Protein AF-A0A6I4ZVC9-F1 (afdb_monomer_lite)

Structure (mmCIF, N/CA/C/O backbone):
data_AF-A0A6I4ZVC9-F1
#
_entry.id   AF-A0A6I4ZVC9-F1
#
loop_
_atom_site.group_PDB
_atom_site.id
_atom_site.type_symbol
_atom_site.label_atom_id
_atom_site.label_alt_id
_atom_site.label_comp_id
_atom_site.label_asym_id
_atom_site.label_entity_id
_atom_site.label_seq_id
_atom_site.pdbx_PDB_ins_code
_atom_site.Cartn_x
_atom_site.Cartn_y
_atom_site.Cartn_z
_atom_site.occupancy
_atom_site.B_iso_or_equiv
_atom_site.auth_seq_id
_atom_site.auth_comp_id
_atom_site.auth_asym_id
_atom_site.auth_atom_id
_atom_site.pdbx_PDB_model_num
ATOM 1 N N . MET A 1 1 ? -10.524 15.973 -21.284 1.00 33.53 1 MET A N 1
ATOM 2 C CA . MET A 1 1 ? -9.694 15.031 -22.074 1.00 33.53 1 MET A CA 1
ATOM 3 C C . MET A 1 1 ? -8.295 15.008 -21.482 1.00 33.53 1 MET A C 1
ATOM 5 O O . MET A 1 1 ? -7.448 15.818 -21.842 1.00 33.53 1 MET A O 1
ATOM 9 N N . GLU A 1 2 ? -8.074 14.127 -20.514 1.00 36.19 2 GLU A N 1
ATOM 10 C CA . GLU A 1 2 ? -6.797 14.006 -19.818 1.00 36.19 2 GLU A CA 1
ATOM 11 C C . GLU A 1 2 ? -5.880 13.104 -20.645 1.00 36.19 2 GLU A C 1
ATOM 13 O O . GLU A 1 2 ? -6.048 11.888 -20.695 1.00 36.19 2 GLU A O 1
ATOM 18 N N . ARG A 1 3 ? -4.947 13.704 -21.394 1.00 41.16 3 ARG A N 1
ATOM 19 C CA . ARG A 1 3 ? -3.904 12.937 -22.080 1.00 41.16 3 ARG A CA 1
ATOM 20 C C . ARG A 1 3 ? -3.041 12.296 -21.000 1.00 41.16 3 ARG A C 1
ATOM 22 O O . ARG A 1 3 ? -2.266 13.002 -20.359 1.00 41.16 3 ARG A O 1
ATOM 29 N N . SER A 1 4 ? -3.159 10.983 -20.818 1.00 41.91 4 SER A N 1
ATOM 30 C CA . SER A 1 4 ? -2.280 10.189 -19.961 1.00 41.91 4 SER A CA 1
ATOM 31 C C . SER A 1 4 ? -0.827 10.406 -20.397 1.00 41.91 4 SER A C 1
ATOM 33 O O . SER A 1 4 ? -0.344 9.813 -21.367 1.00 41.91 4 SER A O 1
ATOM 35 N N . ARG A 1 5 ? -0.125 11.324 -19.726 1.00 47.28 5 ARG A N 1
ATOM 36 C CA . ARG A 1 5 ? 1.285 11.618 -19.979 1.00 47.28 5 ARG A CA 1
ATOM 37 C C . ARG A 1 5 ? 2.114 10.478 -19.393 1.00 47.28 5 ARG A C 1
ATOM 39 O O . ARG A 1 5 ? 2.659 10.600 -18.304 1.00 47.28 5 ARG A O 1
ATOM 46 N N . GLY A 1 6 ? 2.227 9.375 -20.130 1.00 54.00 6 GLY A N 1
ATOM 47 C CA . GLY A 1 6 ? 3.220 8.320 -19.894 1.00 54.00 6 GLY A CA 1
ATOM 48 C C . GLY A 1 6 ? 4.644 8.803 -20.199 1.00 54.00 6 GLY A C 1
ATOM 49 O O . GLY A 1 6 ? 5.353 8.187 -20.987 1.00 54.00 6 GLY A O 1
ATOM 50 N N . GLY A 1 7 ? 5.036 9.958 -19.658 1.00 60.56 7 GLY A N 1
ATOM 51 C CA . GLY A 1 7 ? 6.209 10.708 -20.085 1.00 60.56 7 GLY A CA 1
ATOM 52 C C . GLY A 1 7 ? 6.922 11.347 -18.905 1.00 60.56 7 GLY A C 1
ATOM 53 O O . GLY A 1 7 ? 6.478 12.383 -18.420 1.00 60.56 7 GLY A O 1
ATOM 54 N N . ARG A 1 8 ? 8.064 10.749 -18.548 1.00 65.50 8 ARG A N 1
ATOM 55 C CA . ARG A 1 8 ? 9.048 11.167 -17.534 1.00 65.50 8 ARG A CA 1
ATOM 56 C C . ARG A 1 8 ? 8.705 10.777 -16.077 1.00 65.50 8 ARG A C 1
ATOM 58 O O . ARG A 1 8 ? 7.785 11.342 -15.489 1.00 65.50 8 ARG A O 1
ATOM 65 N N . PRO A 1 9 ? 9.463 9.841 -15.469 1.00 62.38 9 PRO A N 1
ATOM 66 C CA . PRO A 1 9 ? 9.445 9.596 -14.025 1.00 62.38 9 PRO A CA 1
ATOM 67 C C . PRO A 1 9 ? 9.810 10.859 -13.230 1.00 62.38 9 PRO A C 1
ATOM 69 O O . PRO A 1 9 ? 10.522 11.728 -13.733 1.00 62.38 9 PRO A O 1
ATOM 72 N N . ARG A 1 10 ? 9.374 10.949 -11.967 1.00 59.31 10 ARG A N 1
ATOM 73 C CA . ARG A 1 10 ? 9.803 12.009 -11.037 1.00 59.31 10 ARG A CA 1
ATOM 74 C C . ARG A 1 10 ? 11.249 11.723 -10.560 1.00 59.31 10 ARG A C 1
ATOM 76 O O . ARG A 1 10 ? 11.427 11.303 -9.428 1.00 59.31 10 ARG A O 1
ATOM 83 N N . HIS A 1 11 ? 12.238 11.941 -11.443 1.00 51.22 11 HIS A N 1
ATOM 84 C CA . HIS A 1 11 ? 13.702 11.734 -11.281 1.00 51.22 11 HIS A CA 1
ATOM 85 C C . HIS A 1 11 ? 14.177 10.268 -11.090 1.00 51.22 11 HIS A C 1
ATOM 87 O O . HIS A 1 11 ? 13.388 9.455 -10.606 1.00 51.22 11 HIS A O 1
ATOM 93 N N . PRO A 1 12 ? 15.422 9.877 -11.478 1.00 55.19 12 PRO A N 1
ATOM 94 C CA . PRO A 1 12 ? 16.621 10.667 -11.827 1.00 55.19 12 PRO A CA 1
ATOM 95 C C . PRO A 1 12 ? 16.710 11.043 -13.329 1.00 55.19 12 PRO A C 1
ATOM 97 O O . PRO A 1 12 ? 16.275 10.294 -14.201 1.00 55.19 12 PRO A O 1
ATOM 100 N N . ASP A 1 13 ? 17.229 12.235 -13.655 1.00 64.06 13 ASP A N 1
ATOM 101 C CA . ASP A 1 13 ? 17.167 12.839 -15.005 1.00 64.06 13 ASP A CA 1
ATOM 102 C C . ASP A 1 13 ? 18.349 12.400 -15.868 1.00 64.06 13 ASP A C 1
ATOM 104 O O . ASP A 1 13 ? 19.225 13.186 -16.216 1.00 64.06 13 ASP A O 1
ATOM 108 N N . ILE A 1 14 ? 18.365 11.125 -16.239 1.00 82.06 14 ILE A N 1
ATOM 109 C CA . ILE A 1 14 ? 19.361 10.618 -17.189 1.00 82.06 14 ILE A CA 1
ATOM 110 C C . ILE A 1 14 ? 19.021 11.089 -18.617 1.00 82.06 14 ILE A C 1
ATOM 112 O O . ILE A 1 14 ? 19.903 11.402 -19.416 1.00 82.06 14 ILE A O 1
ATOM 116 N N . LEU A 1 15 ? 17.725 11.202 -18.932 1.00 88.38 15 LEU A N 1
ATOM 117 C CA . LEU A 1 15 ? 17.224 11.647 -20.234 1.00 88.38 15 LEU A CA 1
ATOM 118 C C . LEU A 1 15 ? 16.533 13.014 -20.151 1.00 88.38 15 LEU A C 1
ATOM 120 O O . LEU A 1 15 ? 15.781 13.307 -19.220 1.00 88.38 15 LEU A O 1
ATOM 124 N N . THR A 1 16 ? 16.733 13.826 -21.185 1.00 89.25 16 THR A N 1
ATOM 125 C CA . THR A 1 16 ? 16.102 15.139 -21.370 1.00 89.25 16 THR A CA 1
ATOM 126 C C . THR A 1 16 ? 14.618 15.016 -21.748 1.00 89.25 16 THR A C 1
ATOM 128 O O . THR A 1 16 ? 14.181 13.980 -22.258 1.00 89.25 16 THR A O 1
ATOM 131 N N . PRO A 1 17 ? 13.803 16.078 -21.590 1.00 87.75 17 PRO A N 1
ATOM 132 C CA . PRO A 1 17 ? 12.393 16.055 -21.995 1.00 87.75 17 PRO A CA 1
ATOM 133 C C . PRO A 1 17 ? 12.157 15.713 -23.474 1.00 87.75 17 PRO A C 1
ATOM 135 O O . PRO A 1 17 ? 11.137 15.118 -23.814 1.00 87.75 17 PRO A O 1
ATOM 138 N N . ALA A 1 18 ? 13.072 16.096 -24.369 1.00 89.94 18 ALA A N 1
ATOM 139 C CA . ALA A 1 18 ? 12.984 15.753 -25.788 1.00 89.94 18 ALA A CA 1
ATOM 140 C C . ALA A 1 18 ? 13.241 14.256 -26.024 1.00 89.94 18 ALA A C 1
ATOM 142 O O . ALA A 1 18 ? 12.458 13.602 -26.709 1.00 89.94 18 ALA A O 1
ATOM 143 N N . GLU A 1 19 ? 14.266 13.701 -25.380 1.00 93.12 19 GLU A N 1
ATOM 144 C CA . GLU A 1 19 ? 14.594 12.270 -25.429 1.00 93.12 19 GLU A CA 1
ATOM 145 C C . GLU A 1 19 ? 13.456 11.412 -24.869 1.00 93.12 19 GLU A C 1
ATOM 147 O O . GLU A 1 19 ? 13.061 10.433 -25.495 1.00 93.12 19 GLU A O 1
ATOM 152 N N . TRP A 1 20 ? 12.827 11.837 -23.769 1.00 92.38 20 TRP A N 1
ATOM 153 C CA . TRP A 1 20 ? 11.648 11.161 -23.219 1.00 92.38 20 TRP A CA 1
ATOM 154 C C . TRP A 1 20 ? 10.463 11.110 -24.189 1.00 92.38 20 TRP A C 1
ATOM 156 O O . TRP A 1 20 ? 9.748 10.106 -24.224 1.00 92.38 20 TRP A O 1
ATOM 166 N N . ARG A 1 21 ? 10.246 12.162 -24.989 1.00 92.69 21 ARG A N 1
ATOM 167 C CA . ARG A 1 21 ? 9.194 12.167 -26.021 1.00 92.69 21 ARG A CA 1
ATOM 168 C C . ARG A 1 21 ? 9.506 11.172 -27.136 1.00 92.69 21 ARG A C 1
ATOM 170 O O . ARG A 1 21 ? 8.624 10.411 -27.525 1.00 92.69 21 ARG A O 1
ATOM 177 N N . VAL A 1 22 ? 10.755 11.145 -27.603 1.00 94.75 22 VAL A N 1
ATOM 178 C CA . VAL A 1 22 ? 11.212 10.200 -28.634 1.00 94.75 22 VAL A CA 1
ATOM 179 C C . VAL A 1 22 ? 11.110 8.757 -28.136 1.00 94.75 22 VAL A C 1
ATOM 181 O O . VAL A 1 22 ? 10.551 7.912 -28.831 1.00 94.75 22 VAL A O 1
ATOM 184 N N . LEU A 1 23 ? 11.564 8.479 -26.912 1.00 93.75 23 LEU A N 1
ATOM 185 C CA . LEU A 1 23 ? 11.473 7.160 -26.286 1.00 93.75 23 LEU A CA 1
ATOM 186 C C . LEU A 1 23 ? 10.020 6.679 -26.143 1.00 93.75 23 LEU A C 1
ATOM 188 O O . LEU A 1 23 ? 9.727 5.503 -26.357 1.00 93.75 23 LEU A O 1
ATOM 192 N N . GLY A 1 24 ? 9.095 7.586 -25.817 1.00 92.94 24 GLY A N 1
ATOM 193 C CA . GLY A 1 24 ? 7.669 7.276 -25.725 1.00 92.94 24 GLY A CA 1
ATOM 194 C C . GLY A 1 24 ? 7.059 6.810 -27.050 1.00 92.94 24 GLY A C 1
ATOM 195 O O . GLY A 1 24 ? 6.267 5.870 -27.056 1.00 92.94 24 GLY A O 1
ATOM 196 N N . GLU A 1 25 ? 7.438 7.426 -28.172 1.00 94.50 25 GLU A N 1
ATOM 197 C CA . GLU A 1 25 ? 6.985 6.993 -29.501 1.00 94.50 25 GLU A CA 1
ATOM 198 C C . GLU A 1 25 ? 7.718 5.739 -29.995 1.00 94.50 25 GLU A C 1
ATOM 200 O O . GLU A 1 25 ? 7.106 4.878 -30.630 1.00 94.50 25 GLU A O 1
ATOM 205 N N . LEU A 1 26 ? 8.997 5.586 -29.644 1.00 94.56 26 LEU A N 1
ATOM 206 C CA . LEU A 1 26 ? 9.777 4.387 -29.946 1.00 94.56 26 LEU A CA 1
ATOM 207 C C . LEU A 1 26 ? 9.160 3.129 -29.317 1.00 94.56 26 LEU A C 1
ATOM 209 O O . LEU A 1 26 ? 9.025 2.109 -29.987 1.00 94.56 26 LEU A O 1
ATOM 213 N N . ARG A 1 27 ? 8.712 3.215 -28.059 1.00 94.00 27 ARG A N 1
ATOM 214 C CA . ARG A 1 27 ? 8.024 2.125 -27.339 1.00 94.00 27 ARG A CA 1
ATOM 215 C C . ARG A 1 27 ? 6.733 1.654 -28.004 1.00 94.00 27 ARG A C 1
ATOM 217 O O . ARG A 1 27 ? 6.321 0.521 -27.795 1.00 94.00 27 ARG A O 1
ATOM 224 N N . LYS A 1 28 ? 6.099 2.509 -28.810 1.00 93.44 28 LYS A N 1
ATOM 225 C CA . LYS A 1 28 ? 4.905 2.164 -29.599 1.00 93.44 28 LYS A CA 1
ATOM 226 C C . LYS A 1 28 ? 5.251 1.466 -30.921 1.00 93.44 28 LYS A C 1
ATOM 228 O O . LYS A 1 28 ? 4.358 1.259 -31.735 1.00 93.44 28 LYS A O 1
ATOM 233 N N . GLY A 1 29 ? 6.529 1.167 -31.168 1.00 92.31 29 GLY A N 1
ATOM 234 C CA . GLY A 1 29 ? 7.002 0.510 -32.387 1.00 92.31 29 GLY A CA 1
ATOM 235 C C . GLY A 1 29 ? 7.200 1.442 -33.585 1.00 92.31 29 GLY A C 1
ATOM 236 O O . GLY A 1 29 ? 7.340 0.956 -34.701 1.00 92.31 29 GLY A O 1
ATOM 237 N N . GLY A 1 30 ? 7.217 2.766 -33.393 1.00 90.94 30 GLY A N 1
ATOM 238 C CA . GLY A 1 30 ? 7.373 3.711 -34.502 1.00 90.94 30 GLY A CA 1
ATOM 239 C C . GLY A 1 30 ? 8.746 3.634 -35.184 1.00 90.94 30 GLY A C 1
ATOM 240 O O . GLY A 1 30 ? 9.796 3.538 -34.538 1.00 90.94 30 GLY A O 1
ATOM 241 N N . THR A 1 31 ? 8.773 3.732 -36.507 1.00 95.44 31 THR A N 1
ATOM 242 C CA . THR A 1 31 ? 9.994 3.987 -37.290 1.00 95.44 31 THR A CA 1
ATOM 243 C C . THR A 1 31 ? 10.474 5.430 -37.095 1.00 95.44 31 THR A C 1
ATOM 245 O O . THR A 1 31 ? 9.719 6.294 -36.654 1.00 95.44 31 THR A O 1
ATOM 248 N N . ASN A 1 32 ? 11.731 5.738 -37.433 1.00 96.38 32 ASN A N 1
ATOM 249 C CA . ASN A 1 32 ? 12.249 7.105 -37.270 1.00 96.38 32 ASN A CA 1
ATOM 250 C C . ASN A 1 32 ? 11.432 8.142 -38.063 1.00 96.38 32 ASN A C 1
ATOM 252 O O . ASN A 1 32 ? 11.235 9.251 -37.577 1.00 96.38 32 ASN A O 1
ATOM 256 N N . ALA A 1 33 ? 10.919 7.765 -39.239 1.00 96.62 33 ALA A N 1
ATOM 257 C CA . ALA A 1 33 ? 10.065 8.618 -40.061 1.00 96.62 33 ALA A CA 1
ATOM 258 C C . ALA A 1 33 ? 8.690 8.860 -39.415 1.00 96.62 33 ALA A C 1
ATOM 260 O O . ALA A 1 33 ? 8.236 9.997 -39.330 1.00 96.62 33 ALA A O 1
ATOM 261 N N . GLU A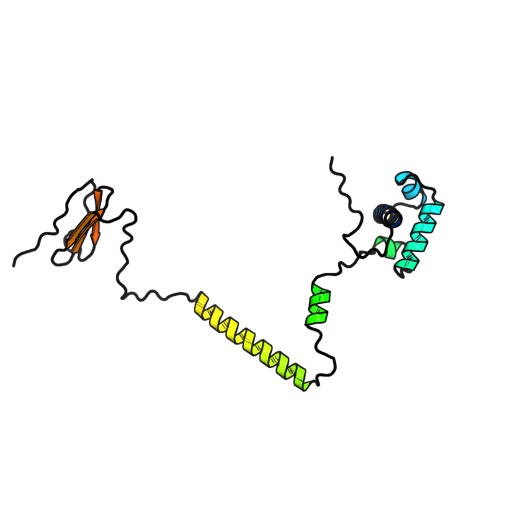 1 34 ? 8.042 7.819 -38.891 1.00 96.88 34 GLU A N 1
ATOM 262 C CA . GLU A 1 34 ? 6.741 7.965 -38.226 1.00 96.88 34 GLU A CA 1
ATOM 263 C C . GLU A 1 34 ? 6.850 8.763 -36.926 1.00 96.88 34 GLU A C 1
ATOM 265 O O . GLU A 1 34 ? 6.006 9.613 -36.646 1.00 96.88 34 GLU A O 1
ATOM 270 N N . ILE A 1 35 ? 7.904 8.523 -36.139 1.00 97.00 35 ILE A N 1
ATOM 271 C CA . ILE A 1 35 ? 8.184 9.286 -34.917 1.00 97.00 35 ILE A CA 1
ATOM 272 C C . ILE A 1 35 ? 8.402 10.764 -35.264 1.00 97.00 35 ILE A C 1
ATOM 274 O O . ILE A 1 35 ? 7.855 11.636 -34.589 1.00 97.00 35 ILE A O 1
ATOM 278 N N . ALA A 1 36 ? 9.160 11.048 -36.326 1.00 97.31 36 ALA A N 1
ATOM 279 C CA . ALA A 1 36 ? 9.410 12.402 -36.810 1.00 97.31 36 ALA A CA 1
ATOM 280 C C . ALA A 1 36 ? 8.105 13.130 -37.165 1.00 97.31 36 ALA A C 1
ATOM 282 O O . ALA A 1 36 ? 7.870 14.236 -36.675 1.00 97.31 36 ALA A O 1
ATOM 283 N N . VAL A 1 37 ? 7.210 12.471 -37.911 1.00 96.56 37 VAL A N 1
ATOM 284 C CA . VAL A 1 37 ? 5.879 13.003 -38.250 1.00 96.56 37 VAL A CA 1
ATOM 285 C C . VAL A 1 37 ? 5.046 13.270 -36.993 1.00 96.56 37 VAL A C 1
ATOM 287 O O . VAL A 1 37 ? 4.476 14.349 -36.850 1.00 96.56 37 VAL A O 1
ATOM 290 N N . ARG A 1 38 ? 4.998 12.324 -36.047 1.00 95.44 38 ARG A N 1
ATOM 291 C CA . ARG A 1 38 ? 4.189 12.456 -34.819 1.00 95.44 38 ARG A CA 1
ATOM 292 C C . ARG A 1 38 ? 4.691 13.548 -33.877 1.00 95.44 38 ARG A C 1
ATOM 294 O O . ARG A 1 38 ? 3.891 14.143 -33.157 1.00 95.44 38 ARG A O 1
ATOM 301 N N . LEU A 1 39 ? 6.002 13.782 -33.846 1.00 95.00 39 LEU A N 1
ATOM 302 C CA . LEU A 1 39 ? 6.633 14.765 -32.964 1.00 95.00 39 LEU A CA 1
ATOM 303 C C . LEU A 1 39 ? 6.883 16.123 -33.636 1.00 95.00 39 LEU A C 1
ATOM 305 O O . LEU A 1 39 ? 7.273 17.055 -32.933 1.00 95.00 39 LEU A O 1
ATOM 309 N N . GLY A 1 40 ? 6.659 16.245 -34.948 1.00 96.44 40 GLY A N 1
ATOM 310 C CA . GLY A 1 40 ? 6.902 17.475 -35.707 1.00 96.44 40 GLY A CA 1
ATOM 311 C C . GLY A 1 40 ? 8.385 17.851 -35.795 1.00 96.44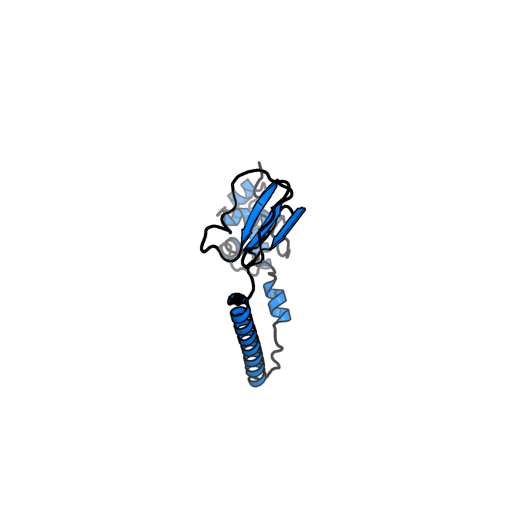 40 GLY A C 1
ATOM 312 O O . GLY A 1 40 ? 8.727 19.024 -35.682 1.00 96.44 40 GLY A O 1
ATOM 313 N N . VAL A 1 41 ? 9.272 16.862 -35.938 1.00 95.81 41 VAL A N 1
ATOM 314 C CA . VAL A 1 41 ? 10.736 17.043 -36.031 1.00 95.81 41 VAL A CA 1
ATOM 315 C C . VAL A 1 41 ? 11.294 16.313 -37.256 1.00 95.81 41 VAL A C 1
ATOM 317 O O . VAL A 1 41 ? 10.573 15.554 -37.896 1.00 95.81 41 VAL A O 1
ATOM 320 N N . SER A 1 42 ? 12.569 16.512 -37.604 1.00 97.25 42 SER A N 1
ATOM 321 C CA . SER A 1 42 ? 13.190 15.788 -38.723 1.00 97.25 42 SER A CA 1
ATOM 322 C C . SER A 1 42 ? 13.526 14.326 -38.365 1.00 97.25 42 SER A C 1
ATOM 324 O O . SER A 1 42 ? 13.825 14.028 -37.202 1.00 97.25 42 SER A O 1
ATOM 326 N N . PRO A 1 43 ? 13.546 13.394 -39.341 1.00 97.12 43 PRO A N 1
ATOM 327 C CA . PRO A 1 43 ? 13.998 12.015 -39.118 1.00 97.12 43 PRO A CA 1
ATOM 328 C C . PRO A 1 43 ? 15.426 11.918 -38.559 1.00 97.12 43 PRO A C 1
ATOM 330 O O . PRO A 1 43 ? 15.707 11.054 -37.724 1.00 97.12 43 PRO A O 1
ATOM 333 N N . ASP A 1 44 ? 16.311 12.834 -38.958 1.00 97.25 44 ASP A N 1
ATOM 334 C CA . ASP A 1 44 ? 17.684 12.904 -38.449 1.00 97.25 44 ASP A CA 1
ATOM 335 C C . ASP A 1 44 ? 17.738 13.317 -36.978 1.00 97.25 44 ASP A C 1
ATOM 337 O O . ASP A 1 44 ? 18.507 12.740 -36.208 1.00 97.25 44 ASP A O 1
ATOM 341 N N . ALA A 1 45 ? 16.869 14.239 -36.545 1.00 96.38 45 ALA A N 1
ATOM 342 C CA . ALA A 1 45 ? 16.749 14.592 -35.133 1.00 96.38 45 ALA A CA 1
ATOM 343 C C . ALA A 1 45 ? 16.315 13.379 -34.293 1.00 96.38 45 ALA A C 1
ATOM 345 O O . ALA A 1 45 ? 16.842 13.155 -33.203 1.00 96.38 45 ALA A O 1
ATOM 346 N N . VAL A 1 46 ? 15.409 12.543 -34.814 1.00 97.44 46 VAL A N 1
ATOM 347 C CA . VAL A 1 46 ? 15.012 11.291 -34.149 1.00 97.44 46 VAL A CA 1
ATOM 348 C C . VAL A 1 46 ? 16.192 10.323 -34.046 1.00 97.44 46 VAL A C 1
ATOM 350 O O . VAL A 1 46 ? 16.445 9.791 -32.964 1.00 97.44 46 VAL A O 1
ATOM 353 N N . LYS A 1 47 ? 16.945 10.117 -35.136 1.00 97.00 47 LYS A N 1
ATOM 354 C CA . LYS A 1 47 ? 18.137 9.252 -35.144 1.00 97.00 47 LYS A CA 1
ATOM 355 C C . LYS A 1 47 ? 19.185 9.731 -34.137 1.00 97.00 47 LYS A C 1
ATOM 357 O O . LYS A 1 47 ? 19.716 8.918 -33.382 1.00 97.00 47 LYS A O 1
ATOM 362 N N . TYR A 1 48 ? 19.432 11.039 -34.090 1.00 97.31 48 TYR A N 1
ATOM 363 C CA . TYR A 1 48 ? 20.340 11.661 -33.132 1.00 97.31 48 TYR A CA 1
ATOM 364 C C . TYR A 1 48 ? 19.901 11.405 -31.687 1.00 97.31 48 TYR A C 1
ATOM 366 O O . TYR A 1 48 ? 20.691 10.915 -30.882 1.00 97.31 48 TYR A O 1
ATOM 374 N N . HIS A 1 49 ? 18.628 11.656 -31.362 1.00 96.44 49 HIS A N 1
ATOM 375 C CA . HIS A 1 49 ? 18.105 11.402 -30.019 1.00 96.44 49 HIS A CA 1
ATOM 376 C C . HIS A 1 49 ? 18.207 9.927 -29.622 1.00 96.44 49 HIS A C 1
ATOM 378 O O . HIS A 1 49 ? 18.573 9.642 -28.486 1.00 96.44 49 HIS A O 1
ATOM 384 N N . ILE A 1 50 ? 17.940 8.989 -30.537 1.00 97.25 50 ILE A N 1
ATOM 385 C CA . ILE A 1 50 ? 18.124 7.552 -30.280 1.00 97.25 50 ILE A CA 1
ATOM 386 C C . ILE A 1 50 ? 19.592 7.240 -29.975 1.00 97.25 50 ILE A C 1
ATOM 388 O O . ILE A 1 50 ? 19.869 6.633 -28.947 1.00 97.25 50 ILE A O 1
ATOM 392 N N . SER A 1 51 ? 20.530 7.705 -30.804 1.00 97.25 51 SER A N 1
ATOM 393 C CA . SER A 1 51 ? 21.965 7.478 -30.585 1.00 97.25 51 SER A CA 1
ATOM 394 C C . SER A 1 51 ? 22.452 8.056 -29.254 1.00 97.25 51 SER A C 1
ATOM 396 O O . SER A 1 51 ? 23.222 7.413 -28.547 1.00 97.25 51 SER A O 1
ATOM 398 N N . ASN A 1 52 ? 21.989 9.254 -28.893 1.00 97.25 52 ASN A N 1
ATOM 399 C CA . ASN A 1 52 ? 22.374 9.902 -27.643 1.00 97.25 52 ASN A CA 1
ATOM 400 C C . ASN A 1 52 ? 21.813 9.157 -26.424 1.00 97.25 52 ASN A C 1
ATOM 402 O O . ASN A 1 52 ? 22.502 9.006 -25.420 1.00 97.25 52 ASN A O 1
ATOM 406 N N . MET A 1 53 ? 20.576 8.657 -26.515 1.00 96.12 53 MET A N 1
ATOM 407 C CA . MET A 1 53 ? 19.974 7.835 -25.462 1.00 96.12 53 MET A CA 1
ATOM 408 C C . MET A 1 53 ? 20.700 6.501 -25.284 1.00 96.12 53 MET A C 1
ATOM 410 O O . MET A 1 53 ? 20.931 6.109 -24.146 1.00 96.12 53 MET A O 1
ATOM 414 N N . LEU A 1 54 ? 21.080 5.830 -26.376 1.00 96.31 54 LEU A N 1
ATOM 415 C CA . LEU A 1 54 ? 21.870 4.596 -26.315 1.00 96.31 54 LEU A CA 1
ATOM 416 C C . LEU A 1 54 ? 23.192 4.822 -25.578 1.00 96.31 54 LEU A C 1
ATOM 418 O O . LEU A 1 54 ? 23.500 4.078 -24.655 1.00 96.31 54 LEU A O 1
ATOM 422 N N . GLY A 1 55 ? 23.911 5.903 -25.901 1.00 94.38 55 GLY A N 1
ATOM 423 C CA . GLY A 1 55 ? 25.146 6.264 -25.200 1.00 94.38 55 GLY A CA 1
ATOM 424 C C . GLY A 1 55 ? 24.928 6.596 -23.721 1.00 94.38 55 GLY A C 1
ATOM 425 O O . GLY A 1 55 ? 25.641 6.087 -22.866 1.00 94.38 55 GLY A O 1
ATOM 426 N N . LYS A 1 56 ? 23.912 7.406 -23.397 1.00 92.69 56 LYS A N 1
ATOM 427 C CA . LYS A 1 56 ? 23.596 7.799 -22.009 1.00 92.69 56 LYS A CA 1
ATOM 428 C C . LYS A 1 56 ? 23.179 6.638 -21.114 1.00 92.69 56 LYS A C 1
ATOM 430 O O . LYS A 1 56 ? 23.352 6.718 -19.902 1.00 92.69 56 LYS A O 1
ATOM 435 N N . LEU A 1 57 ? 22.541 5.629 -21.696 1.00 91.62 57 LEU A N 1
ATOM 436 C CA . LEU A 1 57 ? 22.014 4.473 -20.977 1.00 91.62 57 LEU A CA 1
ATOM 437 C C . LEU A 1 57 ? 22.905 3.237 -21.110 1.00 91.62 57 LEU A C 1
ATOM 439 O O . LEU A 1 57 ? 22.531 2.194 -20.580 1.00 91.62 57 LEU A O 1
ATOM 443 N N . GLU A 1 58 ? 24.034 3.356 -21.816 1.00 92.62 58 GLU A N 1
ATOM 444 C CA . GLU A 1 58 ? 24.956 2.255 -22.115 1.00 92.62 58 GLU A CA 1
ATOM 445 C C . GLU A 1 58 ? 24.232 1.050 -22.740 1.00 92.62 58 GLU A C 1
ATOM 447 O O . GLU A 1 58 ? 24.439 -0.104 -22.374 1.00 92.62 58 GLU A O 1
ATOM 452 N N . LEU A 1 59 ? 23.326 1.332 -23.678 1.00 93.62 59 LEU A N 1
ATOM 453 C CA . LEU A 1 59 ? 22.542 0.321 -24.380 1.00 93.62 59 LEU A CA 1
ATOM 454 C C . LEU A 1 59 ? 23.105 0.095 -25.776 1.00 93.62 59 LEU A C 1
ATOM 456 O O . LEU A 1 59 ? 23.433 1.040 -26.492 1.00 93.62 59 LEU A O 1
ATOM 460 N N . GLU A 1 60 ? 23.152 -1.169 -26.175 1.00 93.00 60 GLU A N 1
ATOM 461 C CA . GLU A 1 60 ? 23.760 -1.570 -27.443 1.00 93.00 60 GLU A CA 1
ATOM 462 C C . GLU A 1 60 ? 22.851 -1.290 -28.643 1.00 93.00 60 GLU A C 1
ATOM 464 O O . GLU A 1 60 ? 23.332 -0.966 -29.730 1.00 93.00 60 GLU A O 1
ATOM 469 N N . ASP A 1 61 ? 21.529 -1.382 -28.463 1.00 95.81 61 ASP A N 1
ATOM 470 C CA . ASP A 1 61 ? 20.602 -1.312 -29.586 1.00 95.81 61 ASP A CA 1
ATOM 471 C C . ASP A 1 61 ? 19.232 -0.683 -29.276 1.00 95.81 61 ASP A C 1
ATOM 473 O O . ASP A 1 61 ? 18.804 -0.461 -28.139 1.00 95.81 61 ASP A O 1
ATOM 477 N N . ARG A 1 62 ? 18.513 -0.389 -30.364 1.00 94.44 62 ARG A N 1
ATOM 478 C CA . ARG A 1 62 ? 17.187 0.240 -30.367 1.00 94.44 62 ARG A CA 1
ATOM 479 C C . ARG A 1 62 ? 16.123 -0.579 -29.632 1.00 94.44 62 ARG A C 1
ATOM 481 O O . ARG A 1 62 ? 15.213 0.018 -29.060 1.00 94.44 62 ARG A O 1
ATOM 488 N N . HIS A 1 63 ? 16.198 -1.906 -29.675 1.00 94.44 63 HIS A N 1
ATOM 489 C CA . HIS A 1 63 ? 15.246 -2.784 -28.998 1.00 94.44 63 HIS A CA 1
ATOM 490 C C . HIS A 1 63 ? 15.479 -2.747 -27.491 1.00 94.44 63 HIS A C 1
ATOM 492 O O . HIS A 1 63 ? 14.518 -2.587 -26.739 1.00 94.44 63 HIS A O 1
ATOM 498 N N . ALA A 1 64 ? 16.742 -2.782 -27.059 1.00 92.94 64 ALA A N 1
ATOM 499 C CA . ALA A 1 64 ? 17.128 -2.577 -25.671 1.00 92.94 64 ALA A CA 1
ATOM 500 C C . ALA A 1 64 ? 16.636 -1.213 -25.168 1.00 92.94 64 ALA A C 1
ATOM 502 O O . ALA A 1 64 ? 16.036 -1.135 -24.099 1.00 92.94 64 ALA A O 1
ATOM 503 N N . LEU A 1 65 ? 16.776 -0.152 -25.972 1.00 94.19 65 LEU A N 1
ATOM 504 C CA . LEU A 1 65 ? 16.232 1.171 -25.650 1.00 94.19 65 LEU A CA 1
ATOM 505 C C . LEU A 1 65 ? 14.701 1.186 -25.557 1.00 94.19 65 LEU A C 1
ATOM 507 O O . LEU A 1 65 ? 14.151 1.788 -24.638 1.00 94.19 65 LEU A O 1
ATOM 511 N N . ALA A 1 66 ? 13.998 0.523 -26.476 1.00 93.81 66 ALA A N 1
ATOM 512 C CA . ALA A 1 66 ? 12.541 0.428 -26.435 1.00 93.81 66 ALA A CA 1
ATOM 513 C C . ALA A 1 66 ? 12.051 -0.342 -25.193 1.00 93.81 66 ALA A C 1
ATOM 515 O O . ALA A 1 66 ? 11.076 0.066 -24.563 1.00 93.81 66 ALA A O 1
ATOM 516 N N . ALA A 1 67 ? 12.750 -1.411 -24.806 1.00 91.50 67 ALA A N 1
ATOM 517 C CA . ALA A 1 67 ? 12.451 -2.209 -23.619 1.00 91.50 67 ALA A CA 1
ATOM 518 C C . ALA A 1 67 ? 12.929 -1.561 -22.307 1.00 91.50 67 ALA A C 1
ATOM 520 O O . ALA A 1 67 ? 12.468 -1.944 -21.229 1.00 91.50 67 ALA A O 1
ATOM 521 N N . TRP A 1 68 ? 13.836 -0.582 -22.377 1.00 90.88 68 TRP A N 1
ATOM 522 C CA . TRP A 1 68 ? 14.444 0.036 -21.205 1.00 90.88 68 TRP A CA 1
ATOM 523 C C . TRP A 1 68 ? 13.397 0.718 -20.328 1.00 90.88 68 TRP A C 1
ATOM 525 O O . TRP A 1 68 ? 12.564 1.496 -20.802 1.00 90.88 68 TRP A O 1
ATOM 535 N N . GLN A 1 69 ? 13.472 0.473 -19.023 1.00 84.44 69 GLN A N 1
ATOM 536 C CA . GLN A 1 69 ? 12.659 1.137 -18.013 1.00 84.44 69 GLN A CA 1
ATOM 537 C C . GLN A 1 69 ? 13.580 1.829 -17.016 1.00 84.44 69 GLN A C 1
ATOM 539 O O . GLN A 1 69 ? 14.563 1.246 -16.558 1.00 84.44 69 GLN A O 1
ATOM 544 N N . ALA A 1 70 ? 13.236 3.063 -16.648 1.00 73.69 70 ALA A N 1
ATOM 545 C CA . ALA A 1 70 ? 13.902 3.721 -15.538 1.00 73.69 70 ALA A CA 1
ATOM 546 C C . ALA A 1 70 ? 13.650 2.889 -14.279 1.00 73.69 70 ALA A C 1
ATOM 548 O O . ALA A 1 70 ? 12.496 2.711 -13.880 1.00 73.69 70 ALA A O 1
ATOM 549 N N . LYS A 1 71 ? 14.714 2.376 -13.655 1.00 65.00 71 LYS A N 1
ATOM 550 C CA . LYS A 1 71 ? 14.593 1.818 -12.311 1.00 65.00 71 LYS A CA 1
ATOM 551 C C . LYS A 1 71 ? 14.184 2.977 -11.400 1.00 65.00 71 LYS A C 1
ATOM 553 O O . LYS A 1 71 ? 14.911 3.970 -11.364 1.00 65.00 71 LYS A O 1
ATOM 558 N N . PRO A 1 72 ? 13.043 2.908 -10.694 1.00 55.47 72 PRO A N 1
ATOM 559 C CA . PRO A 1 72 ? 12.819 3.855 -9.621 1.00 55.47 72 PRO A CA 1
ATOM 560 C C . PRO A 1 72 ? 13.980 3.679 -8.640 1.00 55.47 72 PRO A C 1
ATOM 562 O O . PRO A 1 72 ? 14.331 2.545 -8.299 1.00 55.47 72 PRO A O 1
ATOM 565 N N . GLU A 1 73 ? 14.574 4.781 -8.191 1.00 55.19 73 GLU A N 1
ATOM 566 C CA . GLU A 1 73 ? 15.366 4.823 -6.959 1.00 55.19 73 GLU A CA 1
ATOM 567 C C . GLU A 1 73 ? 14.407 4.443 -5.817 1.00 55.19 73 GLU A C 1
ATOM 569 O O . GLU A 1 73 ? 13.821 5.282 -5.135 1.00 55.19 73 GLU A O 1
ATOM 574 N N . GLY A 1 74 ? 14.097 3.154 -5.712 1.00 47.50 74 GLY A N 1
ATOM 575 C CA . GLY A 1 74 ? 13.093 2.646 -4.802 1.00 47.50 74 GLY A CA 1
ATOM 576 C C . GLY A 1 74 ? 13.613 2.765 -3.380 1.00 47.50 74 GLY A C 1
ATOM 577 O O . GLY A 1 74 ? 14.798 2.549 -3.125 1.00 47.50 74 GLY A O 1
ATOM 578 N N . MET A 1 75 ? 12.708 3.021 -2.438 1.00 50.66 75 MET A N 1
ATOM 579 C CA . MET A 1 75 ? 12.924 2.917 -0.988 1.00 50.66 75 MET A CA 1
ATOM 580 C C . MET A 1 75 ? 13.826 1.719 -0.594 1.00 50.66 75 MET A C 1
ATOM 582 O O . MET A 1 75 ? 14.634 1.823 0.323 1.00 50.66 75 MET A O 1
ATOM 586 N N . GLY A 1 76 ? 13.769 0.612 -1.349 1.00 48.91 76 GLY A N 1
ATOM 587 C CA . GLY A 1 76 ? 14.620 -0.574 -1.199 1.00 48.91 76 GLY A CA 1
ATOM 588 C C . GLY A 1 76 ? 16.136 -0.361 -1.352 1.00 48.91 76 GLY A C 1
ATOM 589 O O . GLY A 1 76 ? 16.898 -1.070 -0.701 1.00 48.91 76 GLY A O 1
ATOM 590 N N . SER A 1 77 ? 16.604 0.614 -2.140 1.00 54.62 77 SER A N 1
ATOM 591 C CA . SER A 1 77 ? 18.039 0.941 -2.245 1.00 54.62 77 SER A CA 1
ATOM 592 C C . SER A 1 77 ? 18.544 1.647 -0.977 1.00 54.62 77 SER A C 1
ATOM 594 O O . SER A 1 77 ? 19.635 1.361 -0.486 1.00 54.62 77 SER A O 1
ATOM 596 N N . ARG A 1 78 ? 17.694 2.484 -0.359 1.00 54.69 78 ARG A N 1
ATOM 597 C CA . ARG A 1 78 ? 17.965 3.121 0.945 1.00 54.69 78 ARG A CA 1
ATOM 598 C C . ARG A 1 78 ? 17.921 2.101 2.084 1.00 54.69 78 ARG A C 1
ATOM 600 O O . ARG A 1 78 ? 18.764 2.150 2.970 1.00 54.69 78 ARG A O 1
ATOM 607 N N . ILE A 1 79 ? 17.002 1.133 2.016 1.00 53.97 79 ILE A N 1
ATOM 608 C CA . ILE A 1 79 ? 16.947 0.001 2.954 1.00 53.97 79 ILE A CA 1
ATOM 609 C C . ILE A 1 79 ? 18.191 -0.885 2.811 1.00 53.97 79 ILE A C 1
ATOM 611 O O . ILE A 1 79 ? 18.764 -1.274 3.819 1.00 53.97 79 ILE A O 1
ATOM 615 N N . ARG A 1 80 ? 18.673 -1.157 1.589 1.00 50.31 80 ARG A N 1
ATOM 616 C CA . ARG A 1 80 ? 19.941 -1.877 1.381 1.00 50.31 80 ARG A CA 1
ATOM 617 C C . ARG A 1 80 ? 21.148 -1.120 1.924 1.00 50.31 80 ARG A C 1
ATOM 619 O O . ARG A 1 80 ? 22.031 -1.774 2.444 1.00 50.31 80 ARG A O 1
ATOM 626 N N . ALA A 1 81 ? 21.187 0.209 1.850 1.00 55.78 81 ALA A N 1
ATOM 627 C CA . ALA A 1 81 ? 22.250 0.994 2.483 1.00 55.78 81 ALA A CA 1
ATOM 628 C C . ALA A 1 81 ? 22.167 0.963 4.022 1.00 55.78 81 ALA A C 1
ATOM 630 O O . ALA A 1 81 ? 23.194 0.889 4.685 1.00 55.78 81 ALA A O 1
ATOM 631 N N . LEU A 1 82 ? 20.954 0.962 4.587 1.00 53.75 82 LEU A N 1
ATOM 632 C CA . LEU A 1 82 ? 20.731 0.828 6.033 1.00 53.75 82 LEU A CA 1
ATOM 633 C C . LEU A 1 82 ? 20.983 -0.593 6.568 1.00 53.75 82 LEU A C 1
ATOM 635 O O . LEU A 1 82 ? 21.347 -0.746 7.728 1.00 53.75 82 LEU A O 1
ATOM 639 N N . LEU A 1 83 ? 20.778 -1.623 5.740 1.00 55.53 83 LEU A N 1
ATOM 640 C CA . LEU A 1 83 ? 20.934 -3.041 6.095 1.00 55.53 83 LEU A CA 1
ATOM 641 C C . LEU A 1 83 ? 22.206 -3.683 5.520 1.00 55.53 83 LEU A C 1
ATOM 643 O O . LEU A 1 83 ? 22.437 -4.874 5.737 1.00 55.53 83 LEU A O 1
ATOM 647 N N . ALA A 1 84 ? 23.030 -2.933 4.782 1.00 52.25 84 ALA A N 1
ATOM 648 C CA . ALA A 1 84 ? 24.340 -3.389 4.341 1.00 52.25 84 ALA A CA 1
ATOM 649 C C . ALA A 1 84 ? 25.242 -3.491 5.572 1.00 52.25 84 ALA A C 1
ATOM 651 O O . ALA A 1 84 ? 25.911 -2.538 5.963 1.00 52.25 84 ALA A O 1
ATOM 652 N N . LEU A 1 85 ? 25.247 -4.671 6.194 1.00 56.66 85 LEU A N 1
ATOM 653 C CA . LEU A 1 85 ? 26.275 -5.028 7.157 1.00 56.66 85 LEU A CA 1
ATOM 654 C C . LEU A 1 85 ? 27.632 -4.880 6.452 1.00 56.66 85 LEU A C 1
ATOM 656 O O . LEU A 1 85 ? 27.796 -5.437 5.360 1.00 56.66 85 LEU A O 1
ATOM 660 N N . PRO A 1 86 ? 28.597 -4.143 7.033 1.00 50.75 86 PRO A N 1
ATOM 661 C CA . PRO A 1 86 ? 29.937 -4.052 6.478 1.00 50.75 86 PRO A CA 1
ATOM 662 C C . PRO A 1 86 ? 30.455 -5.464 6.210 1.00 50.75 86 PRO A C 1
ATOM 664 O O . PRO A 1 86 ? 30.358 -6.338 7.075 1.00 50.75 86 PRO A O 1
ATOM 667 N N . SER A 1 87 ? 31.057 -5.690 5.044 1.00 52.12 87 SER A N 1
ATOM 668 C CA . SER A 1 87 ? 31.691 -6.962 4.661 1.00 52.12 87 SER A CA 1
ATOM 669 C C . SER A 1 87 ? 32.831 -7.404 5.599 1.00 52.12 87 SER A C 1
ATOM 671 O O . SER A 1 87 ? 33.481 -8.413 5.349 1.00 52.12 87 SER A O 1
ATOM 673 N N . ALA A 1 88 ? 33.074 -6.651 6.676 1.00 54.31 88 ALA A N 1
ATOM 674 C CA . ALA A 1 88 ? 34.038 -6.902 7.734 1.00 54.31 88 ALA A CA 1
ATOM 675 C C . ALA A 1 88 ? 33.542 -7.864 8.832 1.00 54.31 88 ALA A C 1
ATOM 677 O O . ALA A 1 88 ? 34.333 -8.247 9.691 1.00 54.31 88 ALA A O 1
ATOM 678 N N . PHE A 1 89 ? 32.270 -8.282 8.839 1.00 53.47 89 PHE A N 1
ATOM 679 C CA . PHE A 1 89 ? 31.818 -9.290 9.802 1.00 53.47 89 PHE A CA 1
ATOM 680 C C . PHE A 1 89 ? 32.119 -10.701 9.294 1.00 53.47 89 PHE A C 1
ATOM 682 O O . PHE A 1 89 ? 31.593 -11.149 8.274 1.00 53.47 89 PHE A O 1
ATOM 689 N N . SER A 1 90 ? 32.971 -11.406 10.040 1.00 61.28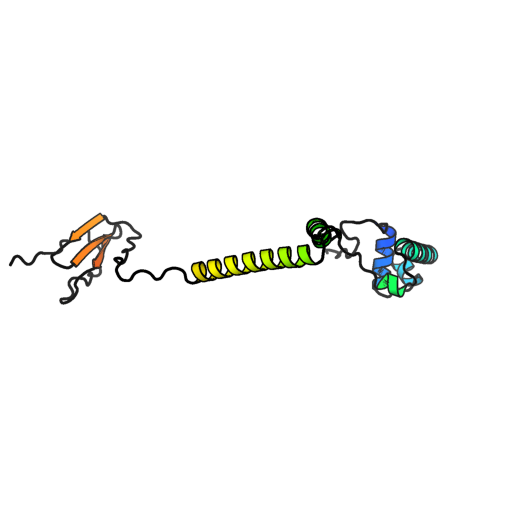 90 SER A N 1
ATOM 690 C CA . SER A 1 90 ? 33.279 -12.819 9.827 1.00 61.28 90 SER A CA 1
ATOM 691 C C . SER A 1 90 ? 31.998 -13.664 9.763 1.00 61.28 90 SER A C 1
ATOM 693 O O . SER A 1 90 ? 30.935 -13.268 10.250 1.00 61.28 90 SER A O 1
ATOM 695 N N . SER A 1 91 ? 32.077 -14.858 9.170 1.00 60.62 91 SER A N 1
ATOM 696 C CA . SER A 1 91 ? 30.947 -15.801 9.076 1.00 60.62 91 SER A CA 1
ATOM 697 C C . SER A 1 91 ? 30.244 -16.048 10.421 1.00 60.62 91 SER A C 1
ATOM 699 O O . SER A 1 91 ? 29.033 -16.258 10.440 1.00 60.62 91 SER A O 1
ATOM 701 N N . LEU A 1 92 ? 30.980 -15.934 11.531 1.00 59.34 92 LEU A N 1
ATOM 702 C CA . LEU A 1 92 ? 30.482 -16.042 12.902 1.00 59.34 92 LEU A CA 1
ATOM 703 C C . LEU A 1 92 ? 29.597 -14.851 13.328 1.00 59.34 92 LEU A C 1
ATOM 705 O O . LEU A 1 92 ? 28.629 -15.028 14.059 1.00 59.34 92 LEU A O 1
ATOM 709 N N . GLY A 1 93 ? 29.861 -13.638 12.834 1.00 61.47 93 GLY A N 1
ATOM 710 C CA . GLY A 1 93 ? 29.008 -12.469 13.087 1.00 61.47 93 GLY A CA 1
ATOM 711 C C . GLY A 1 93 ? 27.650 -12.566 12.387 1.00 61.47 93 GLY A C 1
ATOM 712 O O . GLY A 1 93 ? 26.629 -12.147 12.928 1.00 61.47 93 GLY A O 1
ATOM 713 N N . ARG A 1 94 ? 27.615 -13.197 11.207 1.00 66.25 94 ARG A N 1
ATOM 714 C CA . ARG A 1 94 ? 26.375 -13.445 10.457 1.00 66.25 94 ARG A CA 1
ATOM 715 C C . ARG A 1 94 ? 25.463 -14.460 11.141 1.00 66.25 94 ARG A C 1
ATOM 717 O O . ARG A 1 94 ? 24.250 -14.270 11.128 1.00 66.25 94 ARG A O 1
ATOM 724 N N . THR A 1 95 ? 26.017 -15.521 11.727 1.00 73.69 95 THR A N 1
ATOM 725 C CA . THR A 1 95 ? 25.218 -16.526 12.446 1.00 73.69 95 THR A CA 1
ATOM 726 C C . THR A 1 95 ? 24.655 -15.962 13.744 1.00 73.69 95 THR A C 1
ATOM 728 O O . THR A 1 95 ? 23.484 -16.192 14.027 1.00 73.69 95 THR A O 1
ATOM 731 N N . ILE A 1 96 ? 25.434 -15.163 14.483 1.00 79.94 96 ILE A N 1
ATOM 732 C CA . ILE A 1 96 ? 24.966 -14.483 15.701 1.00 79.94 96 ILE A CA 1
ATOM 733 C C . ILE A 1 96 ? 23.854 -13.480 15.372 1.00 79.94 96 ILE A C 1
ATOM 735 O O . ILE A 1 96 ? 22.810 -13.492 16.021 1.00 79.94 96 ILE A O 1
ATOM 739 N N . ALA A 1 97 ? 24.031 -12.654 14.336 1.00 77.31 97 ALA A N 1
ATOM 740 C CA . ALA A 1 97 ? 23.010 -11.696 13.913 1.00 77.31 97 ALA A CA 1
ATOM 741 C C . ALA A 1 97 ? 21.711 -12.388 13.466 1.00 77.31 97 ALA A C 1
ATOM 743 O O . ALA A 1 97 ? 20.618 -11.961 13.835 1.00 77.31 97 ALA A O 1
ATOM 744 N N . TRP A 1 98 ? 21.820 -13.484 12.710 1.00 80.94 98 TRP A N 1
ATOM 745 C CA . TRP A 1 98 ? 20.662 -14.266 12.277 1.00 80.94 98 TRP A CA 1
ATOM 746 C C . TRP A 1 98 ? 19.967 -14.967 13.452 1.00 80.94 98 TRP A C 1
ATOM 748 O O . TRP A 1 98 ? 18.743 -14.923 13.550 1.00 80.94 98 TRP A O 1
ATOM 758 N N . ALA A 1 99 ? 20.729 -15.538 14.389 1.00 84.12 99 ALA A N 1
ATOM 759 C CA . ALA A 1 99 ? 20.189 -16.142 15.605 1.00 84.12 99 ALA A CA 1
ATOM 760 C C . ALA A 1 99 ? 19.446 -15.116 16.477 1.00 84.12 99 ALA A C 1
ATOM 762 O O . ALA A 1 99 ? 18.344 -15.397 16.945 1.00 84.12 99 ALA A O 1
ATOM 763 N N . ALA A 1 100 ? 19.997 -13.909 16.637 1.00 86.88 100 ALA A N 1
ATOM 764 C CA . ALA A 1 100 ? 19.337 -12.822 17.357 1.00 86.88 100 ALA A CA 1
ATOM 765 C C . ALA A 1 100 ? 18.035 -12.382 16.664 1.00 86.88 100 ALA A C 1
ATOM 767 O O . ALA A 1 100 ? 17.009 -12.233 17.324 1.00 86.88 100 ALA A O 1
ATOM 768 N N . ALA A 1 101 ? 18.041 -12.239 15.334 1.00 87.25 101 ALA A N 1
ATOM 769 C CA . ALA A 1 101 ? 16.843 -11.893 14.569 1.00 87.25 101 ALA A CA 1
ATOM 770 C C . ALA A 1 101 ? 15.747 -12.967 14.690 1.00 87.25 101 ALA A C 1
ATOM 772 O O . ALA A 1 101 ? 14.580 -12.641 14.899 1.00 87.25 101 ALA A O 1
ATOM 773 N N . MET A 1 102 ? 16.119 -14.247 14.623 1.00 92.81 102 MET A N 1
ATOM 774 C CA . MET A 1 102 ? 15.182 -15.358 14.806 1.00 92.81 102 MET A CA 1
ATOM 775 C C . MET A 1 102 ? 14.626 -15.421 16.231 1.00 92.81 102 MET A C 1
ATOM 77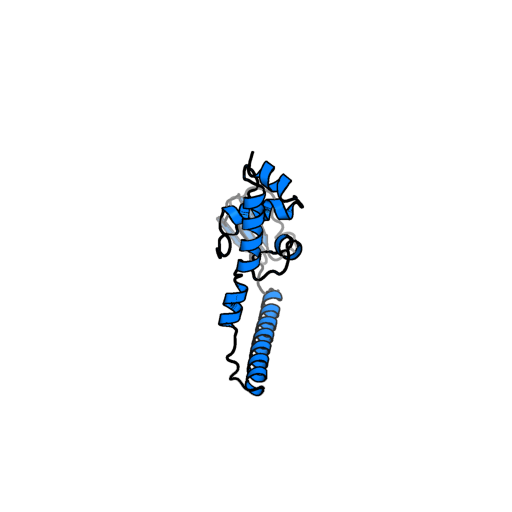7 O O . MET A 1 102 ? 13.439 -15.693 16.399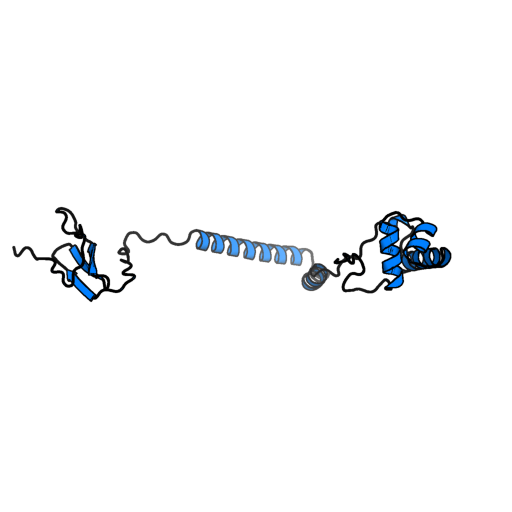 1.00 92.81 102 MET A O 1
ATOM 781 N N . ALA A 1 103 ? 15.438 -15.121 17.249 1.00 92.75 103 ALA A N 1
ATOM 782 C CA . ALA A 1 103 ? 14.971 -15.033 18.630 1.00 92.75 103 ALA A CA 1
ATOM 783 C C . ALA A 1 103 ? 13.927 -13.918 18.805 1.00 92.75 103 ALA A C 1
ATOM 785 O O . ALA A 1 103 ? 12.896 -14.147 19.432 1.00 92.75 103 ALA A O 1
ATOM 786 N N . VAL A 1 104 ? 14.143 -12.746 18.195 1.00 94.56 104 VAL A N 1
ATOM 787 C CA . VAL A 1 104 ? 13.165 -11.641 18.203 1.00 94.56 104 VAL A CA 1
ATOM 788 C C . VAL A 1 104 ? 11.879 -12.024 17.466 1.00 94.56 104 VAL A C 1
ATOM 790 O O . VAL A 1 104 ? 10.784 -11.750 17.945 1.00 94.56 104 VAL A O 1
ATOM 793 N N . LEU A 1 105 ? 11.976 -12.693 16.315 1.00 95.06 105 LEU A N 1
ATOM 794 C CA . LEU A 1 105 ? 10.790 -13.164 15.594 1.00 95.06 105 LEU A CA 1
ATOM 795 C C . LEU A 1 105 ? 10.001 -14.200 16.406 1.00 95.06 105 LEU A C 1
ATOM 797 O O . LEU A 1 105 ? 8.773 -14.148 16.433 1.00 95.06 105 LEU A O 1
ATOM 801 N N . ALA A 1 106 ? 10.692 -15.106 17.099 1.00 94.38 106 ALA A N 1
ATOM 802 C CA . ALA A 1 106 ? 10.061 -16.092 17.967 1.00 94.38 106 ALA A CA 1
ATOM 803 C C . ALA A 1 106 ? 9.348 -15.433 19.158 1.00 94.38 106 ALA A C 1
ATOM 805 O O . ALA A 1 106 ? 8.210 -15.795 19.455 1.00 94.38 106 ALA A O 1
ATOM 806 N N . THR A 1 107 ? 9.959 -14.437 19.810 1.00 94.81 107 THR A N 1
ATOM 807 C CA . THR A 1 107 ? 9.307 -13.720 20.917 1.00 94.81 107 THR A CA 1
ATOM 808 C C . THR A 1 107 ? 8.099 -12.922 20.441 1.00 94.81 107 THR A C 1
ATOM 810 O O . THR A 1 107 ? 7.046 -12.993 21.073 1.00 94.81 107 THR A O 1
ATOM 813 N N . VAL A 1 108 ? 8.195 -12.238 19.297 1.00 95.25 108 VAL A N 1
ATOM 814 C CA . VAL A 1 108 ? 7.056 -11.536 18.685 1.00 95.25 108 VAL A CA 1
ATOM 815 C C . VAL A 1 108 ? 5.924 -12.508 18.354 1.00 95.25 108 VAL A C 1
ATOM 817 O O . VAL A 1 108 ? 4.772 -12.200 18.639 1.00 95.25 108 VAL A O 1
ATOM 820 N N . ALA A 1 109 ? 6.224 -13.693 17.816 1.00 93.50 109 ALA A N 1
ATOM 821 C CA . ALA A 1 109 ? 5.212 -14.707 17.528 1.00 93.50 109 ALA A CA 1
ATOM 822 C C . ALA A 1 109 ? 4.522 -15.224 18.802 1.00 93.50 109 ALA A C 1
ATOM 824 O O . ALA A 1 109 ? 3.302 -15.363 18.814 1.00 93.50 109 ALA A O 1
ATOM 825 N N . VAL A 1 110 ? 5.269 -15.460 19.887 1.00 90.56 110 VAL A N 1
ATOM 826 C CA . VAL A 1 110 ? 4.699 -15.873 21.182 1.00 90.56 110 VAL A CA 1
ATOM 827 C C . VAL A 1 110 ? 3.784 -14.789 21.754 1.00 90.56 110 VAL A C 1
ATOM 829 O O . VAL A 1 110 ? 2.668 -15.094 22.171 1.00 90.56 110 VAL A O 1
ATOM 832 N N . VAL A 1 111 ? 4.219 -13.526 21.730 1.00 89.50 111 VAL A N 1
ATOM 833 C CA . VAL A 1 111 ? 3.405 -12.392 22.195 1.00 89.50 111 VAL A CA 1
ATOM 834 C C . VAL A 1 111 ? 2.165 -12.222 21.322 1.00 89.50 111 VAL A C 1
ATOM 836 O O . VAL A 1 111 ? 1.071 -12.054 21.848 1.00 89.50 111 VAL A O 1
ATOM 839 N N . LEU A 1 112 ? 2.302 -12.332 20.000 1.00 90.38 112 LEU A N 1
ATOM 840 C CA . LEU A 1 112 ? 1.180 -12.267 19.070 1.00 90.38 112 LEU A CA 1
ATOM 841 C C . LEU A 1 112 ? 0.170 -13.384 19.347 1.00 90.38 112 LEU A C 1
ATOM 843 O O . LEU A 1 112 ? -1.019 -13.113 19.409 1.00 90.38 112 LEU A O 1
ATOM 847 N N . VAL A 1 113 ? 0.624 -14.620 19.573 1.00 87.31 113 VAL A N 1
ATOM 848 C CA . VAL A 1 113 ? -0.258 -15.733 19.956 1.00 87.31 113 VAL A CA 1
ATOM 849 C C . VAL A 1 113 ? -0.957 -15.451 21.286 1.00 87.31 113 VAL A C 1
ATOM 851 O O . VAL A 1 113 ? -2.148 -15.718 21.394 1.00 87.31 113 VAL A O 1
ATOM 854 N N . ALA A 1 114 ? -0.263 -14.897 22.281 1.00 84.69 114 ALA A N 1
ATOM 855 C CA . ALA A 1 114 ? -0.874 -14.538 23.561 1.00 84.69 114 ALA A CA 1
ATOM 856 C C . ALA A 1 114 ? -1.936 -13.433 23.415 1.00 84.69 114 ALA A C 1
ATOM 858 O O . ALA A 1 114 ? -3.002 -13.532 24.011 1.00 84.69 114 ALA A O 1
ATOM 859 N N . VAL A 1 115 ? -1.679 -12.421 22.583 1.00 83.38 115 VAL A N 1
ATOM 860 C CA . VAL A 1 115 ? -2.622 -11.323 22.309 1.00 83.38 115 VAL A CA 1
ATOM 861 C C . VAL A 1 115 ? -3.811 -11.796 21.466 1.00 83.38 115 VAL A C 1
ATOM 863 O O . VAL A 1 115 ? -4.943 -11.406 21.730 1.00 83.38 115 VAL A O 1
ATOM 866 N N . LEU A 1 116 ? -3.576 -12.651 20.465 1.00 83.31 116 LEU A N 1
ATOM 867 C CA . LEU A 1 116 ? -4.626 -13.204 19.600 1.00 83.31 116 LEU A CA 1
ATOM 868 C C . LEU A 1 116 ? -5.486 -14.257 20.305 1.00 83.31 116 LEU A C 1
ATOM 870 O O . LEU A 1 116 ? -6.623 -14.474 19.903 1.00 83.31 116 LEU A O 1
ATOM 874 N N . ARG A 1 117 ? -4.976 -14.879 21.371 1.00 80.75 117 ARG A N 1
ATOM 875 C CA . ARG A 1 117 ? -5.765 -15.686 22.314 1.00 80.75 117 ARG A CA 1
ATOM 876 C C . ARG A 1 117 ? -6.518 -14.822 23.332 1.00 80.75 117 ARG A C 1
ATOM 878 O O . ARG A 1 117 ? -6.820 -15.311 24.412 1.00 80.75 117 ARG A O 1
ATOM 885 N N . GLY A 1 118 ? -6.761 -13.551 23.001 1.00 54.62 118 GLY A N 1
ATOM 886 C CA . GLY A 1 118 ? -7.393 -12.550 23.849 1.00 54.62 118 GLY A CA 1
ATOM 887 C C . GLY A 1 118 ? -8.486 -13.125 24.745 1.00 54.62 118 GLY A C 1
ATOM 888 O O . GLY A 1 118 ? -9.446 -13.698 24.247 1.00 54.62 118 GLY A O 1
ATOM 889 N N . GLY A 1 119 ? -8.276 -12.943 26.051 1.00 61.59 119 GLY A N 1
ATOM 890 C CA . GLY A 1 119 ? -9.276 -13.016 27.110 1.00 61.59 119 GLY A CA 1
ATOM 891 C C . GLY A 1 119 ? -10.142 -14.269 27.122 1.00 61.59 119 GLY A C 1
ATOM 892 O O . GLY A 1 119 ? -11.249 -14.258 26.596 1.00 61.59 119 GLY A O 1
ATOM 893 N N . GLU A 1 120 ? -9.714 -15.301 27.848 1.00 61.38 120 GLU A N 1
ATOM 894 C CA . GLU A 1 120 ? -10.700 -16.108 28.569 1.00 61.38 120 GLU A CA 1
ATOM 895 C C . GLU A 1 120 ? -11.388 -15.158 29.558 1.00 61.38 120 GLU A C 1
ATOM 897 O O . GLU A 1 120 ? -10.805 -14.784 30.577 1.00 61.38 120 GLU A O 1
ATOM 902 N N . GLU A 1 121 ? -12.583 -14.679 29.209 1.00 57.28 121 GLU A N 1
ATOM 903 C CA . GLU A 1 121 ? -13.469 -14.021 30.163 1.00 57.28 121 GLU A CA 1
ATOM 904 C C . GLU A 1 121 ? -13.665 -15.011 31.314 1.00 57.28 121 GLU A C 1
ATOM 906 O O . GLU A 1 121 ? -14.180 -16.109 31.102 1.00 57.28 121 GLU A O 1
ATOM 911 N N . ASP A 1 122 ? -13.163 -14.684 32.510 1.00 58.25 122 ASP A N 1
ATOM 912 C CA . ASP A 1 122 ? -13.358 -15.540 33.678 1.00 58.25 122 ASP A CA 1
ATOM 913 C C . ASP A 1 122 ? -14.874 -15.661 33.896 1.00 58.25 122 ASP A C 1
ATOM 915 O O . ASP A 1 122 ? -15.512 -14.652 34.208 1.00 58.25 122 ASP A O 1
ATOM 919 N N . PRO A 1 123 ? -15.476 -16.858 33.764 1.00 57.34 123 PRO A N 1
ATOM 920 C CA . PRO A 1 123 ? -16.917 -17.036 33.932 1.00 57.34 123 PRO A CA 1
ATOM 921 C C . PRO A 1 123 ? -17.385 -16.752 35.370 1.00 57.34 123 PRO A C 1
ATOM 923 O O . PRO A 1 123 ? -18.577 -16.830 35.656 1.00 57.34 123 PRO A O 1
ATOM 926 N N . ARG A 1 124 ? -16.460 -16.446 36.293 1.00 57.41 124 ARG A N 1
ATOM 927 C CA . ARG A 1 124 ? -16.754 -15.967 37.649 1.00 57.41 124 ARG A CA 1
ATOM 928 C C . ARG A 1 124 ? -16.939 -14.452 37.744 1.00 57.41 124 ARG A C 1
ATOM 930 O O . ARG A 1 124 ? -17.320 -13.980 38.815 1.00 57.41 124 ARG A O 1
ATOM 937 N N . LEU A 1 125 ? -16.646 -13.682 36.694 1.00 53.78 125 LEU A N 1
ATOM 938 C CA . LEU A 1 125 ? -16.915 -12.246 36.696 1.00 53.78 125 LEU A CA 1
ATOM 939 C C . LEU A 1 125 ? -18.416 -12.016 36.459 1.00 53.78 125 LEU A C 1
ATOM 941 O O . LEU A 1 125 ? -18.985 -12.608 35.541 1.00 53.78 125 LEU A O 1
ATOM 945 N N . PRO A 1 126 ? -19.088 -11.200 37.291 1.00 56.62 126 PRO A N 1
ATOM 946 C CA . PRO A 1 126 ? -20.502 -10.911 37.103 1.00 56.62 126 PRO A CA 1
ATOM 947 C C . PRO A 1 126 ? -20.704 -10.231 35.747 1.00 56.62 126 PRO A C 1
ATOM 949 O O . PRO A 1 126 ? -19.944 -9.332 35.389 1.00 56.62 126 PRO A O 1
ATOM 952 N N . ALA A 1 127 ? -21.729 -10.652 35.004 1.00 63.25 127 ALA A N 1
ATOM 953 C CA . ALA A 1 127 ? -22.116 -9.993 33.764 1.00 63.25 127 ALA A CA 1
ATOM 954 C C . ALA A 1 127 ? -22.352 -8.498 34.036 1.00 63.25 127 ALA A C 1
ATOM 956 O O . ALA A 1 127 ? -23.214 -8.134 34.840 1.00 63.25 127 ALA A O 1
ATOM 957 N N . GLU A 1 128 ? -21.574 -7.629 33.391 1.00 62.91 128 GLU A N 1
ATOM 958 C CA . GLU A 1 128 ? -21.782 -6.188 33.470 1.00 62.91 128 GLU A CA 1
ATOM 959 C C . GLU A 1 128 ? -23.072 -5.853 32.714 1.00 62.91 128 GLU A C 1
ATOM 961 O O . GLU A 1 128 ? -23.132 -5.913 31.484 1.00 62.91 128 GLU A O 1
ATOM 966 N N . ILE A 1 129 ? -24.144 -5.547 33.449 1.00 66.88 129 ILE A N 1
ATOM 967 C CA . ILE A 1 129 ? -25.404 -5.111 32.847 1.00 66.88 129 ILE A CA 1
ATOM 968 C C . ILE A 1 129 ? -25.167 -3.714 32.251 1.00 66.88 129 ILE A C 1
ATOM 970 O O . ILE A 1 129 ? -25.127 -2.718 32.972 1.00 66.88 129 ILE A O 1
ATOM 974 N N . GLN A 1 130 ? -25.013 -3.636 30.927 1.00 65.88 130 GLN A N 1
ATOM 975 C CA . GLN A 1 130 ? -24.898 -2.377 30.184 1.00 65.88 130 GLN A CA 1
ATOM 976 C C . GLN A 1 130 ? -26.242 -1.628 30.247 1.00 65.88 130 GLN A C 1
ATOM 978 O O . GLN A 1 130 ? -27.218 -1.953 29.563 1.00 65.88 130 GLN A O 1
ATOM 983 N N . LEU A 1 131 ? -26.324 -0.629 31.125 1.00 69.06 131 LEU A N 1
ATOM 984 C CA . LEU A 1 131 ? -27.480 0.258 31.258 1.00 69.06 131 LEU A CA 1
ATOM 985 C C . LEU A 1 131 ? -27.260 1.491 30.381 1.00 69.06 131 LEU A C 1
ATOM 987 O O . LEU A 1 131 ? -26.998 2.580 30.879 1.00 69.06 131 LEU A O 1
ATOM 991 N N . GLU A 1 132 ? -27.347 1.304 29.063 1.00 63.12 132 GLU A N 1
ATOM 992 C CA . GLU A 1 132 ? -26.925 2.303 28.064 1.00 63.12 132 GLU A CA 1
ATOM 993 C C . GLU A 1 132 ? -27.653 3.658 28.158 1.00 63.12 132 GLU A C 1
ATOM 995 O O . GLU A 1 132 ? -27.138 4.668 27.692 1.00 63.12 132 GLU A O 1
ATOM 1000 N N . ASN A 1 133 ? -28.813 3.698 28.822 1.00 69.94 133 ASN A N 1
ATOM 1001 C CA . ASN A 1 133 ? -29.615 4.906 29.048 1.00 69.94 133 ASN A CA 1
ATOM 1002 C C . ASN A 1 133 ? -29.675 5.334 30.527 1.00 69.94 133 ASN A C 1
ATOM 1004 O O . ASN A 1 133 ? -30.629 5.989 30.930 1.00 69.94 133 ASN A O 1
ATOM 1008 N N . GLY A 1 134 ? -28.701 4.932 31.349 1.00 78.25 134 GLY A N 1
ATOM 1009 C CA . GLY A 1 134 ? -28.651 5.293 32.768 1.00 78.25 134 GLY A CA 1
ATOM 1010 C C . GLY A 1 134 ? -29.732 4.621 33.627 1.00 78.25 134 GLY A C 1
ATOM 1011 O O . GLY A 1 134 ? -30.762 4.146 33.143 1.00 78.25 134 GLY A O 1
ATOM 1012 N N . ALA A 1 135 ? -29.480 4.554 34.934 1.00 83.31 135 ALA A N 1
ATOM 1013 C CA . ALA A 1 135 ? -30.403 4.018 35.932 1.00 83.31 135 ALA A CA 1
ATOM 1014 C C . ALA A 1 135 ? -30.972 5.156 36.781 1.00 83.31 135 ALA A C 1
ATOM 1016 O O . ALA A 1 135 ? -30.209 5.893 37.402 1.00 83.31 135 ALA A O 1
ATOM 1017 N N . VAL A 1 136 ? -32.300 5.270 36.857 1.00 91.19 136 VAL A N 1
ATOM 1018 C CA . VAL A 1 136 ? -32.962 6.269 37.719 1.00 91.19 136 VAL A CA 1
ATOM 1019 C C . VAL A 1 136 ? -33.371 5.699 39.071 1.00 91.19 136 VAL A C 1
ATOM 1021 O O . VAL A 1 136 ? -33.495 6.444 40.041 1.00 91.19 136 VAL A O 1
ATOM 1024 N N . GLN A 1 137 ? -33.568 4.381 39.159 1.00 91.12 137 GLN A N 1
ATOM 1025 C CA . GLN A 1 137 ? -33.853 3.695 40.416 1.00 91.12 137 GLN A CA 1
ATOM 1026 C C . GLN A 1 137 ? -33.446 2.224 40.344 1.00 91.12 137 GLN A C 1
ATOM 1028 O O . GLN A 1 137 ? -33.660 1.579 39.325 1.00 91.12 137 GLN A O 1
ATOM 1033 N N . VAL A 1 138 ? -32.928 1.689 41.450 1.00 90.50 138 VAL A N 1
ATOM 1034 C CA . VAL A 1 138 ? -32.649 0.261 41.648 1.00 90.50 138 VAL A CA 1
ATOM 1035 C C . VAL A 1 138 ? -33.400 -0.251 42.877 1.00 90.50 138 VAL A C 1
ATOM 1037 O O . VAL A 1 138 ? -33.553 0.477 43.859 1.00 90.50 138 VAL A O 1
ATOM 1040 N N . SER A 1 139 ? -33.860 -1.497 42.830 1.00 91.88 139 SER A N 1
ATOM 1041 C CA . SER A 1 139 ? -34.408 -2.223 43.973 1.00 91.88 139 SER A CA 1
ATOM 1042 C C . SER A 1 139 ? -33.873 -3.653 43.976 1.00 91.88 139 SER A C 1
ATOM 1044 O O . SER A 1 139 ? -33.862 -4.311 42.938 1.00 91.88 139 SER A O 1
ATOM 1046 N N . ALA A 1 140 ? -33.407 -4.114 45.134 1.00 89.69 140 ALA A N 1
ATOM 1047 C CA . ALA A 1 140 ? -32.886 -5.460 45.336 1.00 89.69 140 ALA A CA 1
ATOM 1048 C C . ALA A 1 140 ? -33.791 -6.207 46.317 1.00 89.69 140 ALA A C 1
ATOM 1050 O O . ALA A 1 140 ? -34.131 -5.653 47.360 1.00 89.69 140 ALA A O 1
ATOM 1051 N N . GLY A 1 141 ? -34.169 -7.433 45.960 1.00 86.69 141 GLY A N 1
ATOM 1052 C CA . GLY A 1 141 ? -34.858 -8.382 46.832 1.00 86.69 141 GLY A CA 1
ATOM 1053 C C . GLY A 1 141 ? -33.942 -9.549 47.208 1.00 86.69 141 GLY A C 1
ATOM 1054 O O . GLY A 1 141 ? -32.742 -9.533 46.937 1.00 86.69 141 GLY A O 1
ATOM 1055 N N . ASN A 1 142 ? -34.521 -10.604 47.784 1.00 83.81 142 ASN A N 1
ATOM 1056 C CA . ASN A 1 142 ? -33.770 -11.720 48.383 1.00 83.81 142 ASN A CA 1
ATOM 1057 C C . ASN A 1 142 ? -32.820 -12.479 47.420 1.00 83.81 142 ASN A C 1
ATOM 1059 O O . ASN A 1 142 ? -31.803 -13.018 47.846 1.00 83.81 142 ASN A O 1
ATOM 1063 N N . GLY A 1 143 ? -33.134 -12.520 46.121 1.00 87.19 143 GLY A N 1
ATOM 1064 C CA . GLY A 1 143 ? -32.322 -13.221 45.111 1.00 87.19 143 GLY A CA 1
ATOM 1065 C C . GLY A 1 143 ? -32.276 -12.553 43.737 1.00 87.19 143 GLY A C 1
ATOM 1066 O O . GLY A 1 143 ? -31.598 -13.045 42.841 1.00 87.19 143 GLY A O 1
ATOM 1067 N N . HIS A 1 144 ? -32.974 -11.432 43.557 1.00 88.81 144 HIS A N 1
ATOM 1068 C CA . HIS A 1 144 ? -33.069 -10.719 42.286 1.00 88.81 144 HIS A CA 1
ATOM 1069 C C . HIS A 1 144 ? -32.931 -9.213 42.509 1.00 88.81 144 HIS A C 1
ATOM 1071 O O . HIS A 1 144 ? -33.214 -8.693 43.587 1.00 88.81 144 HIS A O 1
ATOM 1077 N N . SER A 1 145 ? -32.474 -8.505 41.486 1.00 90.69 145 SER A N 1
ATOM 1078 C CA . SER A 1 145 ? -32.392 -7.048 41.444 1.00 90.69 145 SER A CA 1
ATOM 1079 C C . SER A 1 145 ? -33.116 -6.546 40.208 1.00 90.69 145 SER A C 1
ATOM 1081 O O . SER A 1 145 ? -33.028 -7.161 39.150 1.00 90.69 145 SER A O 1
ATOM 1083 N N . CYS A 1 146 ? -33.804 -5.418 40.334 1.00 91.25 146 CYS A N 1
ATOM 1084 C CA . CYS A 1 146 ? -34.462 -4.737 39.231 1.00 91.25 146 CYS A CA 1
ATOM 1085 C C . CYS A 1 146 ? -34.047 -3.269 39.187 1.00 91.25 146 CYS A C 1
ATOM 1087 O O . CYS A 1 146 ? -33.896 -2.613 40.219 1.00 91.25 146 CYS A O 1
ATOM 1089 N N . VAL A 1 147 ? -33.912 -2.730 37.981 1.00 92.06 147 VAL A N 1
ATOM 1090 C CA . VAL A 1 147 ? -33.572 -1.328 37.738 1.00 92.06 147 VAL A CA 1
ATOM 1091 C C . VAL A 1 147 ? -34.567 -0.698 36.775 1.00 92.06 147 VAL A C 1
ATOM 1093 O O . VAL A 1 147 ? -34.991 -1.335 35.815 1.00 92.06 147 VAL A O 1
ATOM 1096 N N . VAL A 1 148 ? -34.920 0.561 37.025 1.00 91.38 148 VAL A N 1
ATOM 1097 C CA . VAL A 1 148 ? -35.664 1.419 36.098 1.00 91.38 148 VAL A CA 1
ATOM 1098 C C . VAL A 1 148 ? -34.657 2.285 35.347 1.00 91.38 148 VAL A C 1
ATOM 1100 O O . VAL A 1 148 ? -33.858 2.999 35.963 1.00 91.38 148 VAL A O 1
ATOM 1103 N N . ARG A 1 149 ? -34.696 2.225 34.016 1.00 88.31 149 ARG A N 1
ATOM 1104 C CA . ARG A 1 149 ? -33.899 3.070 33.116 1.00 88.31 149 ARG A CA 1
ATOM 1105 C C . ARG A 1 149 ? -34.529 4.454 32.958 1.00 88.31 149 ARG A C 1
ATOM 1107 O O . ARG A 1 149 ? -35.726 4.614 33.185 1.00 88.31 149 ARG A O 1
ATOM 1114 N N . GLU A 1 150 ? -33.772 5.447 32.489 1.00 88.62 150 GLU A N 1
ATOM 1115 C CA . GLU A 1 150 ? -34.340 6.774 32.161 1.00 88.62 150 GLU A CA 1
ATOM 1116 C C . GLU A 1 150 ? -35.462 6.700 31.111 1.00 88.62 150 GLU A C 1
ATOM 1118 O O . GLU A 1 150 ? -36.393 7.504 31.131 1.00 88.62 150 GLU A O 1
ATOM 1123 N N . SER A 1 151 ? -35.422 5.693 30.231 1.00 87.44 151 SER A N 1
ATOM 1124 C CA . SER A 1 151 ? -36.480 5.403 29.254 1.00 87.44 151 SER A CA 1
ATOM 1125 C C . SER A 1 151 ? -37.795 4.916 29.882 1.00 87.44 151 SER A C 1
ATOM 1127 O O . SER A 1 151 ? -38.815 4.839 29.197 1.00 87.44 151 SER A O 1
ATOM 1129 N N . GLY A 1 152 ? -37.785 4.564 31.171 1.00 88.19 152 GLY A N 1
ATOM 1130 C CA . GLY A 1 152 ? -38.886 3.916 31.879 1.00 88.19 152 GLY A CA 1
ATOM 1131 C C . GLY A 1 152 ? -38.929 2.395 31.713 1.00 88.19 152 GLY A C 1
ATOM 1132 O O . GLY A 1 152 ? -39.828 1.756 32.251 1.00 88.19 152 GLY A O 1
ATOM 1133 N N . GLU A 1 153 ? -37.986 1.798 30.988 1.00 90.12 153 GLU A N 1
ATOM 1134 C CA . GLU A 1 153 ? -37.861 0.342 30.872 1.00 90.12 153 GLU A CA 1
ATOM 1135 C C . GLU A 1 153 ? -37.322 -0.268 32.176 1.00 90.12 153 GLU A C 1
ATOM 1137 O O . GLU A 1 153 ? -36.464 0.327 32.835 1.00 90.12 153 GLU A O 1
ATOM 1142 N N . ILE A 1 154 ? -37.802 -1.464 32.530 1.00 90.00 154 ILE A N 1
ATOM 1143 C CA . ILE A 1 154 ? -37.275 -2.247 33.652 1.00 90.00 154 ILE A CA 1
ATOM 1144 C C . ILE A 1 154 ? -36.333 -3.330 33.134 1.00 90.00 154 ILE A C 1
ATOM 1146 O O . ILE A 1 154 ? -36.656 -4.037 32.185 1.00 90.00 154 ILE A O 1
ATOM 1150 N N . VAL A 1 155 ? -35.198 -3.497 33.809 1.00 89.94 155 VAL A N 1
ATOM 1151 C CA . VAL A 1 155 ? -34.320 -4.660 33.641 1.00 89.94 155 VAL A CA 1
ATOM 1152 C C . VAL A 1 155 ? -34.178 -5.349 34.986 1.00 89.94 155 VAL A C 1
ATOM 1154 O O . VAL A 1 155 ? -33.792 -4.705 35.959 1.00 89.94 155 VAL A O 1
ATOM 1157 N N . CYS A 1 156 ? -34.479 -6.644 35.037 1.00 90.50 156 CYS A N 1
ATOM 1158 C CA . CYS A 1 156 ? -34.299 -7.466 36.226 1.00 90.50 156 CYS A CA 1
ATOM 1159 C C . CYS A 1 156 ? -33.280 -8.578 35.958 1.00 90.50 156 CYS A C 1
ATOM 1161 O O . CYS A 1 156 ? -33.169 -9.077 34.840 1.00 90.50 156 CYS A O 1
ATOM 1163 N N . TRP A 1 157 ? -32.509 -8.938 36.980 1.00 90.06 157 TRP A N 1
ATOM 1164 C CA . TRP A 1 157 ? -31.515 -10.008 36.931 1.00 90.06 157 TRP A CA 1
ATOM 1165 C C . TRP A 1 157 ? -31.393 -10.702 38.290 1.00 90.06 157 TRP A C 1
ATOM 1167 O O . TRP A 1 157 ? -31.763 -10.142 39.321 1.00 90.06 157 TRP A O 1
ATOM 1177 N N . GLY A 1 158 ? -30.834 -11.911 38.295 1.00 88.69 158 GLY A N 1
ATOM 1178 C CA . GLY A 1 158 ? -30.669 -12.744 39.487 1.00 88.69 158 GLY A CA 1
ATOM 1179 C C . GLY A 1 158 ? -31.442 -14.053 39.371 1.00 88.69 158 GLY A C 1
ATOM 1180 O O . GLY A 1 158 ? -31.644 -14.555 38.266 1.00 88.69 158 GLY A O 1
ATOM 1181 N N . ASP A 1 159 ? -31.840 -14.605 40.513 1.00 87.88 159 ASP A N 1
ATOM 1182 C CA . ASP A 1 159 ? -32.716 -15.771 40.603 1.00 87.88 159 ASP A CA 1
ATOM 1183 C C . ASP A 1 159 ? -33.999 -15.519 39.793 1.00 87.88 159 ASP A C 1
ATOM 1185 O O . ASP A 1 159 ? -34.588 -14.440 39.901 1.00 87.88 159 ASP A O 1
ATOM 1189 N N . ASN A 1 160 ? -34.432 -16.508 39.009 1.00 88.75 160 ASN A N 1
ATOM 1190 C CA . ASN A 1 160 ? -35.655 -16.454 38.207 1.00 88.75 160 ASN A CA 1
ATOM 1191 C C . ASN A 1 160 ? -36.537 -17.706 38.356 1.00 88.75 160 ASN A C 1
ATOM 1193 O O . ASN A 1 160 ? -37.384 -17.959 37.502 1.00 88.75 160 ASN A O 1
ATOM 1197 N N . ASP A 1 161 ? -36.364 -18.498 39.417 1.00 87.44 161 ASP A N 1
ATOM 1198 C CA . ASP A 1 161 ? -37.092 -19.764 39.591 1.00 87.44 161 ASP A CA 1
ATOM 1199 C C . ASP A 1 161 ? -38.631 -19.612 39.582 1.00 87.44 161 ASP A C 1
ATOM 1201 O O . ASP A 1 161 ? -39.352 -20.569 39.298 1.00 87.44 161 ASP A O 1
ATOM 1205 N N . HIS A 1 162 ? -39.147 -18.408 39.855 1.00 85.44 162 HIS A N 1
ATOM 1206 C CA . HIS A 1 162 ? -40.574 -18.072 39.888 1.00 85.44 162 HIS A CA 1
ATOM 1207 C C . HIS A 1 162 ? -40.956 -16.946 38.903 1.00 85.44 162 HIS A C 1
ATOM 1209 O O . HIS A 1 162 ? 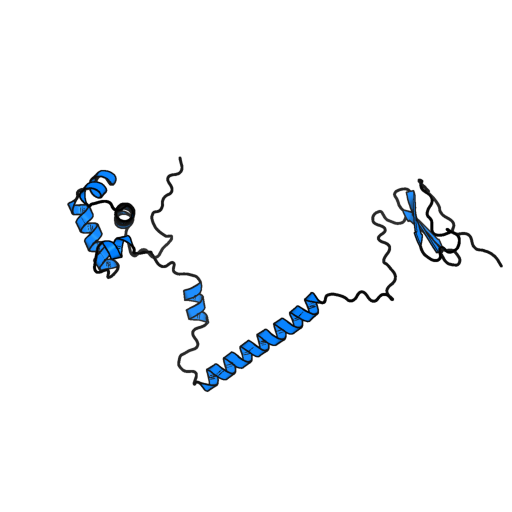-42.044 -16.380 39.023 1.00 85.44 162 HIS A O 1
ATOM 1215 N N . GLY A 1 163 ? -40.089 -16.596 37.945 1.00 86.12 163 GLY A N 1
ATOM 1216 C CA . GLY A 1 163 ? -40.329 -15.496 36.998 1.00 86.12 163 GLY A CA 1
ATOM 1217 C C . GLY A 1 163 ? -40.076 -14.093 37.571 1.00 86.12 163 GLY A C 1
ATOM 1218 O O . GLY A 1 163 ? -40.456 -13.094 36.967 1.00 86.12 163 GLY A O 1
ATOM 1219 N N . GLN A 1 164 ? -39.452 -13.975 38.747 1.00 83.31 164 GLN A N 1
ATOM 1220 C CA . GLN A 1 164 ? -39.193 -12.690 39.410 1.00 83.31 164 GLN A CA 1
ATOM 1221 C C . GLN A 1 164 ? -38.174 -11.791 38.683 1.00 83.31 164 GLN A C 1
ATOM 1223 O O . GLN A 1 164 ? -38.115 -10.593 38.959 1.00 83.31 164 GLN A O 1
ATOM 1228 N N . ALA A 1 165 ? -37.381 -12.347 37.762 1.00 85.56 165 ALA A N 1
ATOM 1229 C CA . ALA A 1 165 ? -36.489 -11.592 36.887 1.00 85.56 165 ALA A CA 1
ATOM 1230 C C . ALA A 1 165 ? -37.092 -11.331 35.491 1.00 85.56 165 ALA A C 1
ATOM 1232 O O . ALA A 1 165 ? -36.464 -10.655 34.674 1.00 85.56 165 ALA A O 1
ATOM 1233 N N . ASP A 1 166 ? -38.314 -11.800 35.217 1.00 87.56 166 ASP A N 1
ATOM 1234 C CA . ASP A 1 166 ? -39.016 -11.507 33.968 1.00 87.56 166 ASP A CA 1
ATOM 1235 C C . ASP A 1 166 ? -39.614 -10.095 34.035 1.00 87.56 166 ASP A C 1
ATOM 1237 O O . ASP A 1 166 ? -40.673 -9.845 34.616 1.00 87.56 166 ASP A O 1
ATOM 1241 N N . ALA A 1 167 ? -38.903 -9.132 33.447 1.00 83.69 167 ALA A N 1
ATOM 1242 C CA . ALA A 1 167 ? -39.321 -7.738 33.472 1.00 83.69 167 ALA A CA 1
ATOM 1243 C C . ALA A 1 167 ? -40.636 -7.523 32.685 1.00 83.69 167 ALA A C 1
ATOM 1245 O O . ALA A 1 167 ? -40.733 -7.917 31.517 1.00 83.69 167 ALA A O 1
ATOM 1246 N N . PRO A 1 168 ? -41.650 -6.856 33.272 1.00 82.88 168 PRO A N 1
ATOM 1247 C CA . PRO A 1 168 ? -42.880 -6.536 32.560 1.00 82.88 168 PRO A CA 1
ATOM 1248 C C . PRO A 1 168 ? -42.629 -5.487 31.470 1.00 82.88 168 PRO A C 1
ATOM 1250 O O . PRO A 1 168 ? -41.874 -4.531 31.651 1.00 82.88 168 PRO A O 1
ATOM 1253 N N . THR A 1 169 ? -43.328 -5.614 30.342 1.00 86.38 169 THR A N 1
ATOM 1254 C CA . THR A 1 169 ? -43.272 -4.615 29.269 1.00 86.38 169 THR A CA 1
ATOM 1255 C C . THR A 1 169 ? -44.077 -3.373 29.648 1.00 86.38 169 THR A C 1
ATOM 1257 O O . THR A 1 169 ? -45.269 -3.477 29.944 1.00 86.38 169 THR A O 1
ATOM 1260 N N . GLY A 1 170 ? -43.463 -2.193 29.593 1.00 86.69 170 GLY A N 1
ATOM 1261 C CA . GLY A 1 170 ? -44.137 -0.927 29.880 1.00 86.69 170 GLY A CA 1
ATOM 1262 C C . GLY A 1 170 ? -43.168 0.185 30.268 1.00 86.69 170 GLY A C 1
ATOM 1263 O O . GLY A 1 170 ? -41.953 0.007 30.212 1.00 86.69 170 GLY A O 1
ATOM 1264 N N . SER A 1 171 ? -43.724 1.332 30.663 1.00 90.88 171 SER A N 1
ATOM 1265 C CA . SER A 1 171 ? -42.963 2.460 31.204 1.00 90.88 171 SER A CA 1
ATOM 1266 C C . SER A 1 171 ? -43.248 2.617 32.692 1.00 90.88 171 SER A C 1
ATOM 1268 O O . SER A 1 171 ? -44.386 2.855 33.099 1.00 90.88 171 SER A O 1
ATOM 1270 N N . PHE A 1 172 ? -42.199 2.531 33.497 1.00 89.75 172 PHE A N 1
ATOM 1271 C CA . PHE A 1 172 ? -42.247 2.571 34.947 1.00 89.75 172 PHE A CA 1
ATOM 1272 C C . PHE A 1 172 ? -41.417 3.741 35.464 1.00 89.75 172 PHE A C 1
ATOM 1274 O O . PHE A 1 172 ? -40.433 4.154 34.859 1.00 89.75 172 PHE A O 1
ATOM 1281 N N . ARG A 1 173 ? -41.835 4.301 36.598 1.00 90.25 173 ARG A N 1
ATOM 1282 C CA . ARG A 1 173 ? -41.073 5.335 37.319 1.00 90.25 173 ARG A CA 1
ATOM 1283 C C . ARG A 1 173 ? -40.468 4.818 38.610 1.00 90.25 173 ARG A C 1
ATOM 1285 O O . ARG A 1 173 ? -39.583 5.460 39.161 1.00 90.25 173 ARG A O 1
ATOM 1292 N N . SER A 1 174 ? -40.982 3.694 39.097 1.00 88.75 174 SER A N 1
ATOM 1293 C CA . SER A 1 174 ? -40.523 3.091 40.330 1.00 88.75 174 SER A CA 1
ATOM 1294 C C . SER A 1 174 ? -40.641 1.576 40.297 1.00 88.75 174 SER A C 1
ATOM 1296 O O . SER A 1 174 ? -41.603 1.052 39.736 1.00 88.75 174 SER A O 1
ATOM 1298 N N . VAL A 1 175 ? -39.708 0.900 40.958 1.00 89.62 175 VAL A N 1
ATOM 1299 C CA . VAL A 1 175 ? -39.684 -0.546 41.161 1.00 89.62 175 VAL A CA 1
ATOM 1300 C C . VAL A 1 175 ? -39.412 -0.865 42.632 1.00 89.62 175 VAL A C 1
ATOM 1302 O O . VAL A 1 175 ? -38.623 -0.189 43.288 1.00 89.62 175 VAL A O 1
ATOM 1305 N N . SER A 1 176 ? -40.084 -1.895 43.145 1.00 89.38 176 SER A N 1
ATOM 1306 C CA . SER A 1 176 ? -39.821 -2.486 44.456 1.00 89.38 176 SER A CA 1
ATOM 1307 C C . SER A 1 176 ? -39.750 -3.998 44.278 1.00 89.38 176 SER A C 1
ATOM 1309 O O . SER A 1 176 ? -40.774 -4.633 44.030 1.00 89.38 176 SER A O 1
ATOM 1311 N N . ALA A 1 177 ? -38.552 -4.563 44.385 1.00 82.81 177 ALA A N 1
ATOM 1312 C CA . ALA A 1 177 ? -38.342 -5.992 44.550 1.00 82.81 177 ALA A CA 1
ATOM 1313 C C . ALA A 1 177 ? -38.806 -6.331 45.974 1.00 82.81 177 ALA A C 1
ATOM 1315 O O . ALA A 1 177 ? -38.231 -5.850 46.946 1.00 82.81 177 ALA A O 1
ATOM 1316 N N . GLY A 1 178 ? -39.947 -7.008 46.110 1.00 77.19 178 GLY A N 1
ATOM 1317 C CA . GLY A 1 178 ? -40.485 -7.359 47.425 1.00 77.19 178 GLY A CA 1
ATOM 1318 C C . GLY A 1 178 ? -39.595 -8.372 48.149 1.00 77.19 178 GLY A C 1
ATOM 1319 O O . GLY A 1 178 ? -38.973 -9.217 47.506 1.00 77.19 178 GLY A O 1
ATOM 1320 N N . ASP A 1 179 ? -39.592 -8.325 49.482 1.00 68.12 179 ASP A N 1
ATOM 1321 C CA . ASP A 1 179 ? -38.971 -9.348 50.324 1.00 68.12 179 ASP A CA 1
ATOM 1322 C C . ASP A 1 179 ? -40.029 -10.335 50.825 1.00 68.12 179 ASP A C 1
ATOM 1324 O O . ASP A 1 179 ? -41.077 -9.941 51.347 1.00 68.12 179 ASP A O 1
ATOM 1328 N N . VAL A 1 180 ? -39.746 -11.636 50.710 1.00 56.34 180 VAL A N 1
ATOM 1329 C CA . VAL A 1 180 ? -40.463 -12.641 51.501 1.00 56.34 180 VAL A CA 1
ATOM 1330 C C . VAL A 1 180 ? -39.953 -12.503 52.931 1.00 56.34 180 VAL A C 1
ATOM 1332 O O . VAL A 1 180 ? -38.890 -13.018 53.272 1.00 56.34 180 VAL A O 1
ATOM 1335 N N . LEU A 1 181 ? -40.696 -11.769 53.760 1.00 47.47 181 LEU A N 1
ATOM 1336 C CA . LEU A 1 181 ? -40.550 -11.844 55.209 1.00 47.47 181 LEU A CA 1
ATOM 1337 C C . LEU A 1 181 ? -40.964 -13.259 55.637 1.00 47.47 181 LEU A C 1
ATOM 1339 O O . LEU A 1 181 ? -42.153 -13.577 55.669 1.00 47.47 181 LEU A O 1
ATOM 1343 N N . ILE A 1 182 ? -39.969 -14.108 55.887 1.00 44.22 182 ILE A N 1
ATOM 1344 C CA . ILE A 1 182 ? -40.104 -15.348 56.665 1.00 44.22 182 ILE A CA 1
ATOM 1345 C C . ILE A 1 182 ? -40.165 -15.029 58.156 1.00 44.22 182 ILE A C 1
ATOM 1347 O O . ILE A 1 182 ? -39.417 -14.126 58.597 1.00 44.22 182 ILE A O 1
#

Radius of gyration: 38.84 Å; chains: 1; bounding box: 78×37×97 Å

Sequence (182 aa):
MERSRGGRPRHPDILTPAEWRVLGELRKGGTNAEIAVRLGVSPDAVKYHISNMLGKLELEDRHALAAWQAKPEGMGSRIRALLALPSAFSSLGRTIAWAAAMAVLATVAVVLVAVLRGGEEDPRLPAEIQLENGAVQVSAGNGHSCVVRESGEIVCWGDNDHGQADAPTGSFRSVSAGDVLI

Secondary structure (DSSP, 8-state):
---------SS--SS-HHHHHHHHHHTTT--HHHHHHHHTS-HHHHHHHHHHHHHHHT-SSHHHHHH--PPP--HHHHHHHHH---TTS-HHHHHHHHHHHHHHHHHHHHHHHHHHT-----TTSPP----TT-EEEEEE-SSEEEEEETTS-EEEEE--TTSTT-PPSS--S---------

Foldseek 3Di:
DDDPCPFDDPDDPLDDRVLRLLLVVLLVVDDLVRSCVVVVHDSVVSVVSQVVQCVSVVHDDSVCSSPDDPDPPDPVVVVCVVPVDPPPDDPVNVVVVVVVVVVVVVVVVVVVVVVVVPDPPPPPDPPDPCLVQDFPDKEDEDFKIWTQGPQQFIAMDGDCPPPLRVGDDDGHDDDYSDYPPD

pLDDT: mean 79.68, std 17.06, range [33.53, 97.44]